Protein AF-A0A485BEL8-F1 (afdb_monomer_lite)

Foldseek 3Di:
DDDDPDDPVVQVVCVVVVNNDLVSLLVDDLVVCVVVHPPVSSVSSVVSVVVPDDPDD

Sequence (57 aa):
MKFWGVGRRIAKKLELMGIENALQLADSSTWVIRKHFNVVLERTVRELRGGILPADG

Organism: Raoultella terrigena (NCBI:txid577)

Radius of gyration: 11.2 Å; chains: 1; bounding box: 31×25×28 Å

Secondary structure (DSSP, 8-state):
---TT-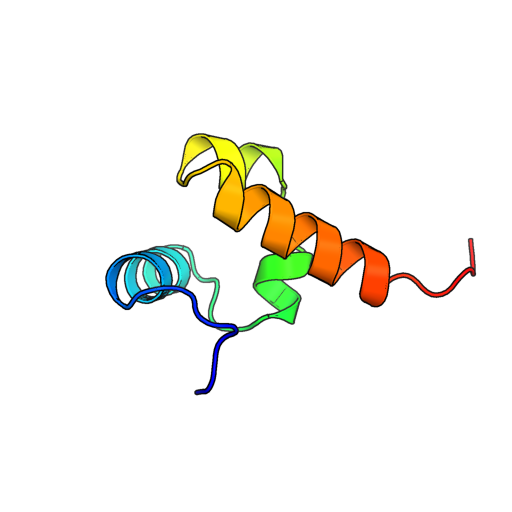-HHHHHHHHHTT--SHHHHHHS-HHHHHHHS-HHHHHHHHHHHHHH--S--

pLDDT: mean 81.57, std 14.94, range [45.31, 93.19]

InterPro domains:
  IPR043502 DNA/RNA polymerase superfamily [SSF56672] (2-50)

Structure (mmCIF, N/CA/C/O backbone):
data_AF-A0A485BEL8-F1
#
_entry.id   AF-A0A485BEL8-F1
#
loop_
_atom_site.group_PDB
_atom_site.id
_atom_site.type_symbol
_atom_site.label_atom_id
_atom_site.label_alt_id
_atom_site.label_comp_id
_atom_site.label_asym_id
_atom_site.label_entity_id
_atom_site.label_seq_id
_atom_site.pdbx_PDB_ins_code
_atom_site.Cartn_x
_atom_site.Cartn_y
_atom_site.Cartn_z
_atom_site.occupancy
_atom_site.B_iso_or_equiv
_atom_site.auth_seq_id
_atom_site.auth_comp_id
_atom_site.auth_asym_id
_atom_site.auth_atom_id
_atom_site.pdbx_PDB_model_num
ATOM 1 N N . MET A 1 1 ? 1.223 -16.790 0.466 1.00 45.31 1 MET A N 1
ATOM 2 C CA . MET A 1 1 ? 0.227 -16.130 -0.403 1.00 45.31 1 MET A CA 1
ATOM 3 C C . MET A 1 1 ? 0.968 -15.227 -1.384 1.00 45.31 1 MET A C 1
ATOM 5 O O . MET A 1 1 ? 1.892 -14.533 -0.978 1.00 45.31 1 MET A O 1
ATOM 9 N N . LYS A 1 2 ? 0.697 -15.373 -2.682 1.00 50.41 2 LYS A N 1
ATOM 10 C CA . LYS A 1 2 ? 1.547 -14.937 -3.803 1.00 50.41 2 LYS A CA 1
ATOM 11 C C . LYS A 1 2 ? 1.090 -13.542 -4.264 1.00 50.41 2 LYS A C 1
ATOM 13 O O . LYS A 1 2 ? 0.103 -13.451 -4.980 1.00 50.41 2 LYS A O 1
ATOM 18 N N . PHE A 1 3 ? 1.754 -12.467 -3.832 1.00 53.56 3 PHE A N 1
ATOM 19 C CA . PHE A 1 3 ? 1.391 -11.092 -4.213 1.00 53.56 3 PHE A CA 1
ATOM 20 C C . PHE A 1 3 ? 2.416 -10.480 -5.174 1.00 53.56 3 PHE A C 1
ATOM 22 O O . PHE A 1 3 ? 3.531 -10.185 -4.759 1.00 53.56 3 PHE A O 1
ATOM 29 N N . TRP A 1 4 ? 2.019 -10.331 -6.445 1.00 64.38 4 TRP A N 1
ATOM 30 C CA . TRP A 1 4 ? 2.359 -9.298 -7.451 1.00 64.38 4 TRP A CA 1
ATOM 31 C C . TRP A 1 4 ? 3.716 -8.555 -7.387 1.00 64.38 4 TRP A C 1
ATOM 33 O O . TRP A 1 4 ? 3.794 -7.389 -7.755 1.00 64.38 4 TRP A O 1
ATOM 43 N N . GLY A 1 5 ? 4.800 -9.178 -6.919 1.00 67.06 5 GLY A N 1
ATOM 44 C CA . GLY A 1 5 ? 6.128 -8.551 -6.877 1.00 67.06 5 GLY A CA 1
ATOM 45 C C . GLY A 1 5 ? 6.289 -7.419 -5.851 1.00 67.06 5 GLY A C 1
ATOM 46 O O . GLY A 1 5 ? 7.301 -6.720 -5.873 1.00 67.06 5 GLY A O 1
ATOM 47 N N . VAL A 1 6 ? 5.342 -7.232 -4.922 1.00 75.19 6 VAL A N 1
ATOM 48 C CA . VAL A 1 6 ? 5.499 -6.253 -3.834 1.00 75.19 6 VAL A CA 1
ATOM 49 C C . VAL A 1 6 ? 6.456 -6.796 -2.771 1.00 75.19 6 VAL A C 1
ATOM 51 O O . VAL A 1 6 ? 6.292 -7.898 -2.249 1.00 75.19 6 VAL A O 1
ATOM 54 N N . GLY A 1 7 ? 7.497 -6.025 -2.448 1.00 84.38 7 GLY A N 1
ATOM 55 C CA . GLY A 1 7 ? 8.526 -6.454 -1.500 1.00 84.38 7 GLY A CA 1
ATOM 56 C C . GLY A 1 7 ? 7.979 -6.716 -0.089 1.00 84.38 7 GLY A C 1
ATOM 57 O O . GLY A 1 7 ? 7.009 -6.096 0.348 1.00 84.38 7 GLY A O 1
ATOM 58 N N . ARG A 1 8 ? 8.662 -7.580 0.677 1.00 87.38 8 ARG A N 1
ATOM 59 C CA . ARG A 1 8 ? 8.246 -8.047 2.022 1.00 87.38 8 ARG A CA 1
ATOM 60 C C . ARG A 1 8 ? 7.864 -6.923 2.999 1.00 87.38 8 ARG A C 1
ATOM 62 O O . ARG A 1 8 ? 6.958 -7.093 3.807 1.00 87.38 8 ARG A O 1
ATOM 69 N N . ARG A 1 9 ? 8.534 -5.766 2.922 1.00 88.69 9 ARG A N 1
ATOM 70 C CA . ARG A 1 9 ? 8.230 -4.584 3.755 1.00 88.69 9 ARG A CA 1
ATOM 71 C C . ARG A 1 9 ? 6.862 -3.975 3.437 1.00 88.69 9 ARG A C 1
ATOM 73 O O . ARG A 1 9 ? 6.162 -3.569 4.356 1.00 88.69 9 ARG A O 1
ATOM 80 N N . ILE A 1 10 ? 6.499 -3.915 2.155 1.00 89.62 10 ILE A N 1
ATOM 81 C CA . ILE A 1 10 ? 5.198 -3.408 1.707 1.00 89.62 10 ILE A CA 1
ATOM 82 C C . ILE A 1 10 ? 4.112 -4.387 2.135 1.00 89.62 10 ILE A C 1
ATOM 84 O O . ILE A 1 10 ? 3.156 -3.967 2.776 1.00 89.62 10 ILE A O 1
ATOM 88 N N . ALA A 1 11 ? 4.317 -5.683 1.876 1.00 87.38 11 ALA A N 1
ATOM 89 C CA . ALA A 1 11 ? 3.379 -6.732 2.269 1.00 87.38 11 ALA A CA 1
ATOM 90 C C . ALA A 1 11 ? 3.059 -6.684 3.773 1.00 87.38 11 ALA A C 1
ATOM 92 O O . ALA A 1 11 ? 1.897 -6.623 4.149 1.00 87.38 11 ALA A O 1
ATOM 93 N N . LYS A 1 12 ? 4.081 -6.584 4.635 1.00 90.25 12 LYS A N 1
ATOM 94 C CA . LYS A 1 12 ? 3.874 -6.500 6.088 1.00 90.25 12 LYS A CA 1
ATOM 95 C C . LYS A 1 12 ? 3.111 -5.242 6.517 1.00 90.25 12 LYS A C 1
ATOM 97 O O . LYS A 1 12 ? 2.333 -5.285 7.458 1.00 90.25 12 LYS A O 1
ATOM 102 N N . LYS A 1 13 ? 3.331 -4.106 5.850 1.00 91.44 13 LYS A N 1
ATOM 103 C CA . LYS A 1 13 ? 2.614 -2.864 6.170 1.00 91.44 13 LYS A CA 1
ATOM 104 C C . LYS A 1 13 ? 1.161 -2.900 5.686 1.00 91.44 13 LYS A C 1
ATOM 106 O O . LYS A 1 13 ? 0.309 -2.354 6.370 1.00 91.44 13 LYS A O 1
ATOM 111 N N . LEU A 1 14 ? 0.890 -3.543 4.549 1.00 91.69 14 LEU A N 1
ATOM 112 C CA . LEU A 1 14 ? -0.471 -3.799 4.073 1.00 91.69 14 LEU A CA 1
ATOM 113 C C . LEU A 1 14 ? -1.234 -4.700 5.052 1.00 91.69 14 LEU A C 1
ATOM 115 O O . LEU A 1 14 ? -2.329 -4.336 5.462 1.00 91.69 14 LEU A O 1
ATOM 119 N N . GLU A 1 15 ? -0.609 -5.780 5.522 1.00 91.62 15 GLU A N 1
ATOM 120 C CA . GLU A 1 15 ? -1.183 -6.685 6.529 1.00 91.62 15 GLU A CA 1
ATOM 121 C C . GLU A 1 15 ? -1.520 -5.940 7.834 1.00 91.62 15 GLU A C 1
ATOM 123 O O . GLU A 1 15 ? -2.628 -6.050 8.348 1.00 91.62 15 GLU A O 1
ATOM 128 N N . LEU A 1 16 ? -0.624 -5.064 8.312 1.00 93.00 16 LEU A N 1
ATOM 129 C CA . LEU A 1 16 ? -0.887 -4.194 9.472 1.00 93.00 16 LEU A CA 1
ATOM 130 C C . LEU A 1 16 ? -2.021 -3.179 9.247 1.00 93.00 16 LEU A C 1
ATOM 132 O O . LEU A 1 16 ? -2.574 -2.662 10.213 1.00 93.00 16 LEU A O 1
ATOM 136 N N . MET A 1 17 ? -2.345 -2.864 7.993 1.00 92.38 17 MET A N 1
ATOM 137 C CA . MET A 1 17 ? -3.487 -2.025 7.618 1.00 92.38 17 MET A CA 1
ATOM 138 C C . MET A 1 17 ? -4.765 -2.846 7.373 1.00 92.38 17 MET A C 1
ATOM 140 O O . MET A 1 17 ? -5.771 -2.271 6.966 1.00 92.38 17 MET A O 1
ATOM 144 N N . GLY A 1 18 ? -4.741 -4.166 7.602 1.00 92.06 18 GLY A N 1
ATOM 145 C CA . GLY A 1 18 ? -5.864 -5.072 7.337 1.00 92.06 18 GLY A CA 1
ATOM 146 C C . GLY A 1 18 ? -6.045 -5.433 5.858 1.00 92.06 18 GLY A C 1
ATOM 147 O O . GLY A 1 18 ? -7.094 -5.943 5.474 1.00 92.06 18 GLY A O 1
ATOM 148 N N . ILE A 1 19 ? -5.047 -5.149 5.015 1.00 91.69 19 ILE A N 1
ATOM 149 C CA . ILE A 1 19 ? -5.048 -5.472 3.586 1.00 91.69 19 ILE A CA 1
ATOM 150 C C . ILE A 1 19 ? -4.231 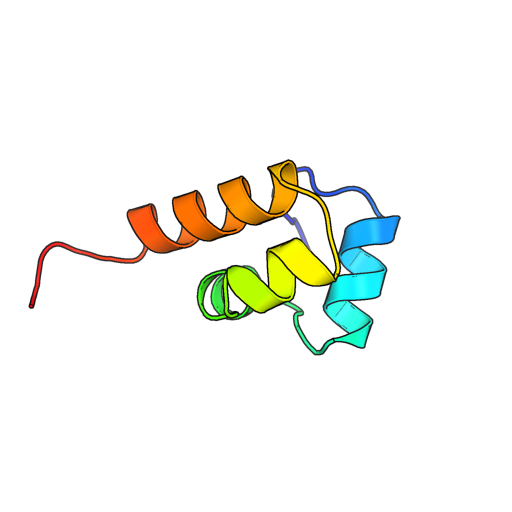-6.749 3.390 1.00 91.69 19 ILE A C 1
ATOM 152 O O . ILE A 1 19 ? -3.002 -6.726 3.327 1.00 91.69 19 ILE A O 1
ATOM 156 N N . GLU A 1 20 ? -4.927 -7.869 3.273 1.00 89.94 20 GLU A N 1
ATOM 157 C CA . GLU A 1 20 ? -4.347 -9.210 3.214 1.00 89.94 20 GLU A CA 1
ATOM 158 C C . GLU A 1 20 ? -4.449 -9.836 1.824 1.00 89.94 20 GLU A C 1
ATOM 160 O O . GLU A 1 20 ? -3.782 -10.833 1.549 1.00 89.94 20 GLU A O 1
ATOM 165 N N . ASN A 1 21 ? -5.275 -9.276 0.932 1.00 86.50 21 ASN A N 1
ATOM 166 C CA . ASN A 1 21 ? -5.434 -9.775 -0.428 1.00 86.50 21 ASN A CA 1
ATOM 167 C C . ASN A 1 21 ? -5.529 -8.681 -1.505 1.00 86.50 21 ASN A C 1
ATOM 169 O O . ASN A 1 21 ? -5.660 -7.490 -1.231 1.00 86.50 21 ASN A O 1
ATOM 173 N N . ALA A 1 22 ? -5.415 -9.105 -2.767 1.00 85.25 22 ALA A N 1
ATOM 174 C CA . ALA A 1 22 ? -5.365 -8.204 -3.915 1.00 85.25 22 ALA A CA 1
ATOM 175 C C . ALA A 1 22 ? -6.702 -7.489 -4.148 1.00 85.25 22 ALA A C 1
ATOM 177 O O . ALA A 1 22 ? -6.695 -6.354 -4.608 1.00 85.25 22 ALA A O 1
ATOM 178 N N . LEU A 1 23 ? -7.822 -8.124 -3.787 1.00 88.31 23 LEU A N 1
ATOM 179 C CA . LEU A 1 23 ? -9.146 -7.515 -3.858 1.00 88.31 23 LEU A CA 1
ATOM 180 C C . LEU A 1 23 ? -9.269 -6.371 -2.844 1.00 88.31 23 LEU A C 1
ATOM 182 O O . LEU A 1 23 ? -9.640 -5.271 -3.223 1.00 88.31 23 LEU A O 1
ATOM 186 N N . GLN A 1 24 ? -8.863 -6.583 -1.591 1.00 90.50 24 GLN A N 1
ATOM 187 C CA . GLN A 1 24 ? -8.818 -5.532 -0.565 1.00 90.50 24 GLN A CA 1
ATOM 188 C C . GLN A 1 24 ? -7.861 -4.399 -0.950 1.00 90.50 24 GLN A C 1
ATOM 190 O O . GLN A 1 24 ? -8.145 -3.223 -0.723 1.00 90.50 24 GLN A O 1
ATOM 195 N N . LEU A 1 25 ? -6.722 -4.742 -1.557 1.00 90.12 25 LEU A N 1
ATOM 196 C CA . LEU A 1 25 ? -5.778 -3.752 -2.061 1.00 90.12 25 LEU A CA 1
ATOM 197 C C . LEU A 1 25 ? -6.390 -2.936 -3.208 1.00 90.12 25 LEU A C 1
ATOM 199 O O . LEU A 1 25 ? -6.220 -1.720 -3.234 1.00 90.12 25 LEU A O 1
ATOM 203 N N . ALA A 1 26 ? -7.111 -3.584 -4.125 1.00 89.38 26 ALA A N 1
ATOM 204 C CA . ALA A 1 26 ? -7.843 -2.922 -5.197 1.00 89.38 26 ALA A CA 1
ATOM 205 C C . ALA A 1 26 ? -8.978 -2.050 -4.645 1.00 89.38 26 ALA A C 1
ATOM 207 O O . ALA A 1 26 ? -9.164 -0.940 -5.120 1.00 89.38 26 ALA A O 1
ATOM 208 N N . ASP A 1 27 ? -9.692 -2.479 -3.609 1.00 91.25 27 ASP A N 1
ATOM 209 C CA . ASP A 1 27 ? -10.794 -1.715 -3.013 1.00 91.25 27 ASP A CA 1
ATOM 210 C C . ASP A 1 27 ? -10.305 -0.509 -2.183 1.00 91.25 2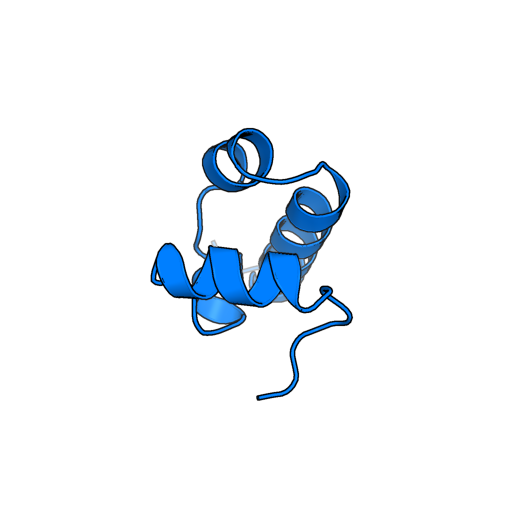7 ASP A C 1
ATOM 212 O O . ASP A 1 27 ? -10.959 0.531 -2.092 1.00 91.25 27 ASP A O 1
ATOM 216 N N . SER A 1 28 ? -9.068 -0.565 -1.684 1.00 90.88 28 SER A N 1
ATOM 217 C CA . SER A 1 28 ? -8.450 0.501 -0.887 1.00 90.88 28 SER A CA 1
ATOM 218 C C . SER A 1 28 ? -8.323 1.831 -1.639 1.00 90.88 28 SER A C 1
ATOM 220 O O . SER A 1 28 ? -7.880 1.880 -2.787 1.00 90.88 28 SER A O 1
ATOM 222 N N . SER A 1 29 ? -8.643 2.944 -0.967 1.00 89.56 29 SER A N 1
ATOM 223 C CA . SER A 1 29 ? -8.541 4.293 -1.542 1.00 89.56 29 SER A CA 1
ATOM 224 C C . SER A 1 29 ? -7.122 4.605 -2.032 1.00 89.56 29 SER A C 1
ATOM 226 O O . SER A 1 29 ? -6.158 4.588 -1.262 1.00 89.56 29 SER A O 1
ATOM 228 N N . THR A 1 30 ? -6.993 4.968 -3.310 1.00 88.00 30 THR A N 1
ATOM 229 C CA . THR A 1 30 ? -5.706 5.307 -3.942 1.00 88.00 30 THR A CA 1
ATOM 230 C C . THR A 1 30 ? -5.003 6.477 -3.253 1.00 88.00 30 THR A C 1
ATOM 232 O O . THR A 1 30 ? -3.774 6.500 -3.190 1.00 88.00 30 THR A O 1
ATOM 235 N N . TRP A 1 31 ? -5.755 7.411 -2.661 1.00 89.75 31 TRP A N 1
ATOM 236 C CA . TRP A 1 31 ? -5.190 8.501 -1.861 1.00 89.75 31 TRP A CA 1
ATOM 237 C C . TRP A 1 31 ? -4.516 7.990 -0.581 1.00 89.75 31 TRP A C 1
ATOM 239 O O . TRP A 1 31 ? -3.399 8.402 -0.263 1.00 89.75 31 TRP A O 1
ATOM 249 N N . VAL A 1 32 ? -5.152 7.044 0.123 1.00 89.94 32 VAL A N 1
ATOM 250 C CA . VAL A 1 32 ? -4.579 6.402 1.319 1.00 89.94 32 VAL A CA 1
ATOM 251 C C . VAL A 1 32 ? -3.324 5.624 0.935 1.00 89.94 32 VAL A C 1
ATOM 253 O O . VAL A 1 32 ? -2.281 5.784 1.567 1.00 89.94 32 VAL A O 1
ATOM 256 N N . ILE A 1 33 ? -3.374 4.852 -0.152 1.00 93.19 33 ILE A N 1
ATOM 257 C CA . ILE A 1 33 ? -2.202 4.121 -0.639 1.00 93.19 33 ILE A CA 1
ATOM 258 C C . ILE A 1 33 ? -1.049 5.081 -0.952 1.00 93.19 33 ILE A C 1
ATOM 260 O O . ILE A 1 33 ? 0.056 4.883 -0.454 1.00 93.19 33 ILE A O 1
ATOM 264 N N . ARG A 1 34 ? -1.293 6.170 -1.688 1.00 90.50 34 ARG A N 1
ATOM 265 C CA . ARG A 1 34 ? -0.266 7.172 -2.013 1.00 90.50 34 ARG A CA 1
ATOM 266 C C . ARG A 1 34 ? 0.318 7.858 -0.774 1.00 90.50 34 ARG A C 1
ATOM 268 O O . ARG A 1 34 ? 1.503 8.169 -0.756 1.00 90.50 34 ARG A O 1
ATOM 275 N N . LYS A 1 35 ? -0.493 8.101 0.259 1.00 92.88 35 LYS A N 1
ATOM 276 C CA . LYS A 1 35 ? -0.044 8.727 1.513 1.00 92.88 35 LYS A CA 1
ATOM 277 C C . LYS A 1 35 ? 0.839 7.795 2.348 1.00 92.88 35 LYS A C 1
ATOM 279 O O . LYS A 1 35 ? 1.771 8.256 3.002 1.00 92.88 35 LYS A O 1
ATOM 284 N N . HIS A 1 36 ? 0.539 6.497 2.356 1.00 90.88 36 HIS A N 1
ATOM 285 C CA . HIS A 1 36 ? 1.232 5.516 3.199 1.00 90.88 36 HIS A CA 1
ATOM 286 C C . HIS A 1 36 ? 2.358 4.761 2.474 1.00 90.88 36 HIS A C 1
ATOM 288 O O . HIS A 1 36 ? 3.218 4.169 3.141 1.00 90.88 36 HIS A O 1
ATOM 294 N N . PHE A 1 37 ? 2.366 4.784 1.142 1.00 91.00 37 PHE A N 1
ATOM 295 C CA . PHE A 1 37 ? 3.281 4.045 0.276 1.00 91.00 37 PHE A CA 1
ATOM 296 C C . PHE A 1 37 ? 3.810 4.928 -0.863 1.00 91.00 37 PHE A C 1
ATOM 298 O O . PHE A 1 37 ? 3.773 6.151 -0.791 1.00 91.00 37 PHE A O 1
ATOM 305 N N . ASN A 1 38 ? 4.383 4.310 -1.895 1.00 89.62 38 ASN A N 1
ATOM 306 C CA . ASN A 1 38 ? 4.947 5.007 -3.043 1.00 89.62 38 ASN A CA 1
ATOM 307 C C . ASN A 1 38 ? 3.979 5.012 -4.240 1.00 89.62 38 ASN A C 1
ATOM 309 O O . ASN A 1 38 ? 3.003 4.264 -4.303 1.00 89.62 38 ASN A O 1
ATOM 313 N N . VAL A 1 39 ? 4.311 5.840 -5.228 1.00 89.00 39 VAL A N 1
ATOM 314 C CA . VAL A 1 39 ? 3.612 5.940 -6.521 1.00 89.00 39 VAL A CA 1
ATOM 315 C C . VAL A 1 39 ? 3.565 4.598 -7.268 1.00 89.00 39 VAL A C 1
ATOM 317 O O . VAL A 1 39 ? 2.624 4.352 -8.015 1.00 89.00 39 VAL A O 1
ATOM 320 N N . VAL A 1 40 ? 4.543 3.711 -7.061 1.00 89.31 40 VAL A N 1
ATOM 321 C CA . VAL A 1 40 ? 4.553 2.386 -7.701 1.00 89.31 40 VAL A CA 1
ATOM 322 C C . VAL A 1 40 ? 3.400 1.527 -7.181 1.00 89.31 40 VAL A C 1
ATOM 324 O O . VAL A 1 40 ? 2.649 0.990 -7.986 1.00 89.31 40 VAL A O 1
ATOM 327 N N . LEU A 1 41 ? 3.195 1.462 -5.861 1.00 89.81 41 LEU A N 1
ATOM 328 C CA . LEU A 1 41 ? 2.076 0.712 -5.288 1.00 89.81 41 LEU A CA 1
ATOM 329 C C . LEU A 1 41 ? 0.727 1.337 -5.659 1.00 89.81 41 LEU A C 1
ATOM 331 O O . LEU A 1 41 ? -0.225 0.613 -5.927 1.00 89.81 41 LEU A O 1
ATOM 335 N N . GLU A 1 42 ? 0.650 2.670 -5.732 1.00 91.62 42 GLU A N 1
ATOM 336 C CA . GLU A 1 42 ? -0.541 3.369 -6.237 1.00 91.62 42 GLU A CA 1
ATOM 337 C C . GLU A 1 42 ? -0.903 2.906 -7.660 1.00 91.62 42 GLU A C 1
ATOM 339 O O . GLU A 1 42 ? -2.071 2.632 -7.937 1.00 91.62 42 GLU A O 1
ATOM 344 N N . ARG A 1 43 ? 0.090 2.776 -8.554 1.00 89.12 43 ARG A N 1
ATOM 345 C CA . ARG A 1 43 ? -0.121 2.262 -9.916 1.00 89.12 43 ARG A CA 1
ATOM 346 C C . ARG A 1 43 ? -0.619 0.823 -9.902 1.00 89.12 43 ARG A C 1
ATOM 348 O O . ARG A 1 43 ? -1.609 0.553 -10.568 1.00 89.12 43 ARG A O 1
ATOM 355 N N . THR A 1 44 ? -0.025 -0.049 -9.086 1.00 89.06 44 THR A N 1
ATOM 356 C CA . THR A 1 44 ? -0.505 -1.431 -8.921 1.00 89.06 44 THR A CA 1
ATOM 357 C C . THR A 1 44 ? -1.974 -1.465 -8.493 1.00 89.06 44 THR A C 1
ATOM 359 O O . THR A 1 44 ? -2.758 -2.213 -9.061 1.00 89.06 44 THR A O 1
ATOM 362 N N . VAL A 1 45 ? -2.388 -0.620 -7.541 1.00 89.75 45 VAL A N 1
ATOM 363 C CA . VAL A 1 45 ? -3.800 -0.531 -7.124 1.00 89.75 45 VAL A CA 1
ATOM 364 C C . VAL A 1 45 ? -4.701 -0.065 -8.267 1.00 89.75 45 VAL A C 1
ATOM 366 O O . VAL A 1 45 ? -5.777 -0.626 -8.457 1.00 89.75 45 VAL A O 1
ATOM 369 N N . ARG A 1 46 ? -4.275 0.929 -9.058 1.00 87.50 46 ARG A N 1
ATOM 370 C CA . ARG A 1 46 ? -5.041 1.387 -10.229 1.00 87.50 46 ARG A CA 1
ATOM 371 C C . ARG A 1 46 ? -5.149 0.321 -11.315 1.00 87.50 46 ARG A C 1
ATOM 373 O O . ARG A 1 46 ? -6.212 0.207 -11.905 1.00 87.50 46 ARG A O 1
ATOM 380 N N . GLU A 1 47 ? -4.096 -0.448 -11.568 1.00 86.88 47 GLU A N 1
ATOM 381 C CA . GLU A 1 47 ? -4.112 -1.559 -12.530 1.00 86.88 47 GLU A CA 1
ATOM 382 C C .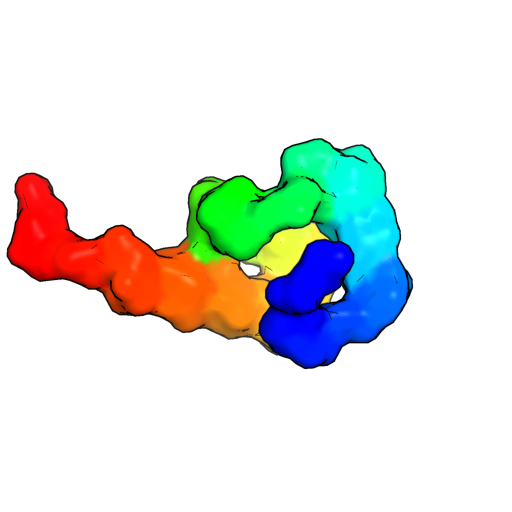 GLU A 1 47 ? -5.037 -2.681 -12.059 1.00 86.88 47 GLU A C 1
ATOM 384 O O . GLU A 1 47 ? -5.862 -3.162 -12.833 1.00 86.88 47 GLU A O 1
ATOM 389 N N . LEU A 1 48 ? -4.971 -3.038 -10.772 1.00 85.25 48 LEU A N 1
ATOM 390 C CA . LEU A 1 48 ? -5.880 -4.013 -10.174 1.00 85.25 48 LEU A CA 1
ATOM 391 C C . LEU A 1 48 ? -7.337 -3.541 -10.266 1.00 85.25 48 LEU A C 1
ATOM 393 O O . LEU A 1 48 ? -8.196 -4.329 -10.639 1.00 85.25 48 LEU A O 1
ATOM 397 N N . ARG A 1 49 ? -7.617 -2.257 -10.006 1.00 83.94 49 ARG A N 1
ATOM 398 C CA . ARG A 1 49 ? -8.951 -1.662 -10.207 1.00 83.94 49 ARG A CA 1
ATOM 399 C C . ARG A 1 49 ? -9.375 -1.642 -11.678 1.00 83.94 49 ARG A C 1
ATOM 401 O O . ARG A 1 49 ? -10.514 -1.957 -11.986 1.00 83.94 49 ARG A O 1
ATOM 408 N N . GLY A 1 50 ? -8.473 -1.266 -12.582 1.00 74.06 50 GLY A N 1
ATOM 409 C CA . GLY A 1 50 ? -8.747 -1.180 -14.018 1.00 74.06 50 GLY A CA 1
ATOM 410 C C . GLY A 1 50 ? -8.986 -2.541 -14.673 1.00 74.06 50 GLY A C 1
ATOM 411 O O . GLY A 1 50 ? -9.700 -2.607 -15.663 1.00 74.06 50 GLY A O 1
ATOM 412 N N . GLY A 1 51 ? -8.431 -3.619 -14.108 1.00 63.78 51 GLY A N 1
ATOM 413 C CA . GLY A 1 51 ? -8.728 -4.995 -14.513 1.00 63.78 51 GLY A CA 1
ATOM 414 C C . GLY A 1 51 ? -9.943 -5.619 -13.813 1.00 63.78 51 GLY A C 1
ATOM 415 O O . GLY A 1 51 ? -10.485 -6.591 -14.329 1.00 63.78 51 GLY A O 1
ATOM 416 N N . ILE A 1 52 ? -10.366 -5.091 -12.654 1.00 58.78 52 ILE A N 1
ATOM 417 C CA . ILE A 1 52 ? -11.522 -5.594 -11.886 1.00 58.78 52 ILE A CA 1
ATOM 418 C C . ILE A 1 52 ? -12.836 -4.874 -12.228 1.00 58.78 52 ILE A C 1
ATOM 420 O O . ILE A 1 52 ? -13.888 -5.348 -11.812 1.00 58.78 52 ILE A O 1
ATOM 424 N N . LEU A 1 53 ? -12.797 -3.756 -12.966 1.00 48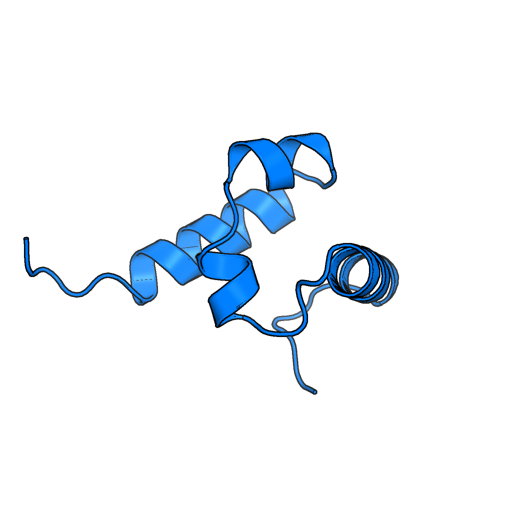.66 53 LEU A N 1
ATOM 425 C CA . LEU A 1 53 ? -13.988 -3.140 -13.556 1.00 48.66 53 LEU A CA 1
ATOM 426 C C . LEU A 1 53 ? -14.261 -3.759 -14.940 1.00 48.66 53 LEU A C 1
ATOM 428 O O . LEU A 1 53 ? -13.614 -3.369 -15.915 1.00 48.66 53 LEU A O 1
ATOM 432 N N . PRO A 1 54 ? -15.217 -4.694 -15.075 1.00 49.81 54 PRO A N 1
ATOM 433 C CA . PRO A 1 54 ? -15.919 -4.854 -16.337 1.00 49.81 54 PRO A CA 1
ATOM 434 C C . PRO A 1 54 ? -16.726 -3.583 -16.643 1.00 49.81 54 PRO A C 1
ATOM 436 O O . PRO A 1 54 ? -17.072 -2.802 -15.758 1.00 49.81 54 PRO A O 1
ATOM 439 N N . ALA A 1 55 ? -16.971 -3.376 -17.931 1.00 55.00 55 ALA A N 1
ATOM 440 C CA . ALA A 1 55 ? -17.633 -2.234 -18.548 1.00 55.00 55 ALA A CA 1
ATOM 441 C C . ALA A 1 55 ? -19.146 -2.137 -18.261 1.00 55.00 55 ALA A C 1
ATOM 443 O O . ALA A 1 55 ? -19.912 -1.806 -19.162 1.00 55.00 55 ALA A O 1
ATOM 444 N N . ASP A 1 56 ? -19.577 -2.392 -17.031 1.00 46.41 56 ASP A N 1
ATOM 445 C CA . ASP A 1 56 ? -20.977 -2.292 -16.641 1.00 46.41 56 ASP A CA 1
ATOM 446 C C . ASP A 1 56 ? -21.114 -1.193 -15.587 1.00 46.41 56 ASP A C 1
ATOM 448 O O . ASP A 1 56 ? -20.532 -1.258 -14.501 1.00 46.41 56 ASP A O 1
ATOM 452 N N . GLY A 1 57 ? -21.805 -0.129 -15.997 1.00 46.53 57 GLY A N 1
ATOM 453 C CA . GLY A 1 57 ? -22.238 0.959 -15.126 1.00 46.53 57 GLY A CA 1
ATOM 454 C C . GLY A 1 57 ? -23.306 0.550 -14.123 1.00 46.53 57 GLY A C 1
ATOM 455 O O . GLY A 1 57 ? -23.823 -0.587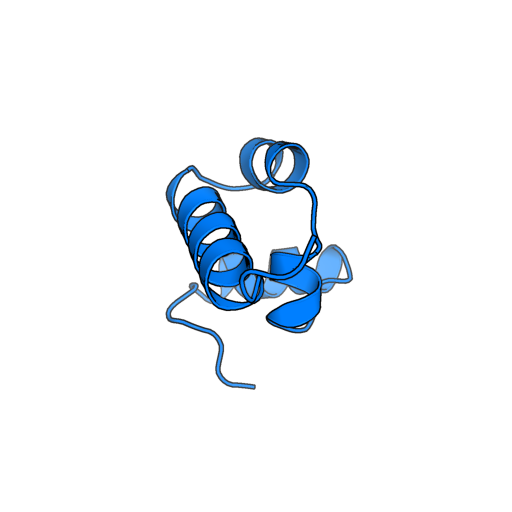 -14.195 1.00 46.53 57 GLY A O 1
#